Protein AF-D2KKB4-F1 (afdb_monomer_lite)

Secondary structure (DSSP, 8-state):
-GGGGGG-GGGSSTTT-HHHH-----S--TTPEEEETTEEEEGGGPPSS-TT-HHHH--SS--HHHHHH-HHHHHHHHHHHHHHHHHHHHHHS--HHHHHHHHHTTS-HHHHHHHT----GGGT--SSPPPHHHHHHHHTT--

pLDDT: mean 88.1, std 10.92, range [46.0, 98.31]

Sequence (143 aa):
RVFHLFDYPPLNTGDLQLKAKIKPFIFTSNNSFLSYNDVTVKHNDVPAGDPFKASAVIKDTNPNPYIAAGVTAILNDVLGRFAVPLMNDLKTGKTDGWDLMMKYDKHSTRSYMALAYTPSDHLNLPKKPLPTDVINWLETFDK

Organism: Amanita phalloides (NCBI:txid67723)

Structure (mmCIF, N/CA/C/O backbone):
data_AF-D2KKB4-F1
#
_entry.id   AF-D2KKB4-F1
#
loop_
_atom_site.group_PDB
_atom_site.id
_atom_site.type_symbol
_atom_site.label_atom_id
_atom_site.label_alt_id
_atom_site.label_comp_id
_atom_site.label_asym_id
_atom_site.label_entity_id
_atom_site.label_seq_id
_atom_site.pdbx_PDB_ins_code
_atom_site.Cartn_x
_atom_site.Cartn_y
_atom_site.Cartn_z
_atom_site.occupancy
_atom_site.B_iso_or_equiv
_atom_site.auth_seq_id
_atom_site.auth_comp_id
_atom_site.auth_asym_id
_atom_site.auth_atom_id
_atom_site.pdbx_PDB_model_num
ATOM 1 N N . ARG A 1 1 ? 8.376 -29.034 8.568 1.00 46.00 1 ARG A N 1
ATOM 2 C CA . ARG A 1 1 ? 9.021 -27.935 7.803 1.00 46.00 1 ARG A CA 1
ATOM 3 C C . ARG A 1 1 ? 10.219 -28.525 7.060 1.00 46.00 1 ARG A C 1
ATOM 5 O O . ARG A 1 1 ? 11.008 -29.205 7.700 1.00 46.00 1 ARG A O 1
ATOM 12 N N . VAL A 1 2 ? 10.322 -28.330 5.741 1.00 59.41 2 VAL A N 1
ATOM 13 C CA . VAL A 1 2 ? 11.296 -29.012 4.848 1.00 59.41 2 VAL A CA 1
ATOM 14 C C . VAL A 1 2 ? 12.764 -28.753 5.237 1.00 59.41 2 VAL A C 1
ATOM 16 O O . VAL A 1 2 ? 13.640 -29.534 4.903 1.00 59.41 2 VAL A O 1
ATOM 19 N N . PHE A 1 3 ? 13.044 -27.715 6.025 1.00 60.41 3 PHE A N 1
ATOM 20 C CA . PHE A 1 3 ? 14.402 -27.316 6.419 1.00 60.41 3 PHE A CA 1
ATOM 21 C C . PHE A 1 3 ? 15.168 -28.384 7.218 1.00 60.41 3 PHE A C 1
ATOM 23 O O . PHE A 1 3 ? 16.386 -28.441 7.131 1.00 60.41 3 PHE A O 1
ATOM 30 N N . 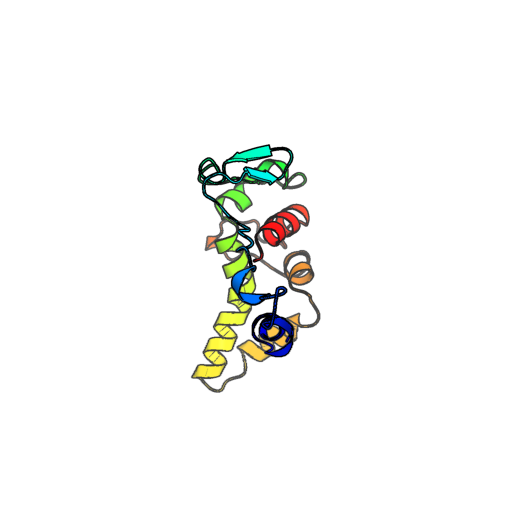HIS A 1 4 ? 14.477 -29.262 7.954 1.00 73.81 4 HIS A N 1
ATOM 31 C CA . HIS A 1 4 ? 15.136 -30.336 8.711 1.00 73.81 4 HIS A CA 1
ATOM 32 C C . HIS A 1 4 ? 15.549 -31.531 7.845 1.00 73.81 4 HIS A C 1
ATOM 34 O O . HIS A 1 4 ? 16.273 -32.401 8.322 1.00 73.81 4 HIS A O 1
ATOM 40 N N . LEU A 1 5 ? 15.115 -31.594 6.579 1.00 81.56 5 LEU A N 1
ATOM 41 C CA . LEU A 1 5 ? 15.494 -32.684 5.675 1.00 81.56 5 LEU A CA 1
ATOM 42 C C . LEU A 1 5 ? 17.011 -32.705 5.442 1.00 81.56 5 LEU A C 1
ATOM 44 O O . LEU A 1 5 ? 17.609 -33.767 5.319 1.00 81.56 5 LEU A O 1
ATOM 48 N N . PHE A 1 6 ? 17.631 -31.524 5.448 1.00 84.06 6 PHE A N 1
ATOM 49 C CA . PHE A 1 6 ? 19.074 -31.345 5.323 1.00 84.06 6 PHE A CA 1
ATOM 50 C C . PHE A 1 6 ? 19.852 -31.967 6.482 1.00 84.06 6 PHE A C 1
ATOM 52 O O . PHE A 1 6 ? 20.964 -32.441 6.280 1.00 84.06 6 PHE A O 1
ATOM 59 N N . ASP A 1 7 ? 19.257 -32.017 7.671 1.00 87.94 7 ASP A N 1
ATOM 60 C CA . ASP A 1 7 ? 19.859 -32.601 8.870 1.00 87.94 7 ASP A CA 1
ATOM 61 C C . ASP A 1 7 ? 19.425 -34.054 9.108 1.00 87.94 7 ASP A C 1
ATOM 63 O O . ASP A 1 7 ? 19.892 -34.693 10.050 1.00 87.94 7 ASP A O 1
ATOM 67 N N . TYR A 1 8 ? 18.532 -34.602 8.277 1.00 89.25 8 TYR A N 1
ATOM 68 C CA . TYR A 1 8 ? 17.965 -35.925 8.510 1.00 89.25 8 TYR A CA 1
ATOM 69 C C . TYR A 1 8 ? 19.054 -37.010 8.388 1.00 89.25 8 TYR A C 1
ATOM 71 O O . TYR A 1 8 ? 19.694 -37.098 7.333 1.00 89.25 8 TYR A O 1
ATOM 79 N N . PRO A 1 9 ? 19.296 -37.841 9.425 1.00 91.62 9 PRO A N 1
ATOM 80 C CA . PRO A 1 9 ? 20.461 -38.728 9.452 1.00 91.62 9 PRO A CA 1
ATOM 81 C C . PRO A 1 9 ? 20.570 -39.686 8.254 1.00 91.62 9 PRO A C 1
ATOM 83 O O . PRO A 1 9 ? 21.657 -39.766 7.686 1.00 91.62 9 PRO A O 1
ATOM 86 N N . PRO A 1 10 ? 19.486 -40.335 7.778 1.00 91.31 10 PRO A N 1
ATOM 87 C CA . PRO A 1 10 ? 19.555 -41.221 6.609 1.00 91.31 10 PRO A CA 1
ATOM 88 C C . PRO A 1 10 ? 19.982 -40.540 5.302 1.00 91.31 10 PRO A C 1
ATOM 90 O O . PRO A 1 10 ? 20.463 -41.206 4.391 1.00 91.31 10 PRO A O 1
ATOM 93 N N . LEU A 1 11 ? 19.822 -39.218 5.191 1.00 88.62 11 LEU A N 1
ATOM 94 C CA . LEU A 1 11 ? 20.266 -38.441 4.026 1.00 88.62 11 LEU A CA 1
ATOM 95 C C . LEU A 1 11 ? 21.709 -37.931 4.176 1.00 88.62 11 LEU A C 1
ATOM 97 O O . LEU A 1 11 ? 22.260 -37.327 3.258 1.00 88.62 11 LEU A O 1
ATOM 101 N N . ASN A 1 12 ? 22.341 -38.189 5.320 1.00 91.06 12 ASN A N 1
ATOM 102 C CA . ASN A 1 12 ? 23.689 -37.742 5.659 1.00 91.06 12 ASN A CA 1
ATOM 103 C C . ASN A 1 12 ? 24.670 -38.904 5.877 1.00 91.06 12 ASN A C 1
ATOM 105 O O . ASN A 1 12 ? 25.722 -38.728 6.485 1.00 91.06 12 ASN A O 1
ATOM 109 N N . THR A 1 13 ? 24.344 -40.084 5.351 1.00 89.69 13 THR A N 1
ATOM 110 C CA . THR A 1 13 ? 25.181 -41.290 5.395 1.00 89.69 13 THR A CA 1
ATOM 111 C C . THR A 1 13 ? 25.688 -41.691 4.009 1.00 89.69 13 THR A C 1
ATOM 113 O O . THR A 1 13 ? 25.040 -41.418 2.997 1.00 89.69 13 THR A O 1
ATOM 116 N N . GLY A 1 14 ? 26.836 -42.376 3.965 1.00 88.62 14 GLY A N 1
ATOM 117 C CA . GLY A 1 14 ? 27.448 -42.867 2.725 1.00 88.62 14 GLY A CA 1
ATOM 118 C C . GLY A 1 14 ? 27.854 -41.739 1.777 1.00 88.62 14 GLY A C 1
ATOM 119 O O . GLY A 1 14 ? 28.223 -40.656 2.224 1.00 88.62 14 GLY A O 1
ATOM 120 N N . ASP A 1 15 ? 27.749 -41.988 0.472 1.00 86.88 15 ASP A N 1
ATOM 121 C CA . ASP A 1 15 ? 28.113 -41.015 -0.562 1.00 86.88 15 ASP A CA 1
ATOM 122 C C . ASP A 1 15 ? 27.127 -39.853 -0.684 1.00 86.88 15 ASP A C 1
ATOM 124 O O . ASP A 1 15 ? 27.472 -38.843 -1.294 1.00 86.88 15 ASP A O 1
ATOM 128 N N . LEU A 1 16 ? 25.905 -39.951 -0.143 1.00 88.62 16 LEU A N 1
ATOM 129 C CA . LEU A 1 16 ? 24.899 -38.900 -0.316 1.00 88.62 16 LEU A CA 1
ATOM 130 C C . LEU A 1 16 ? 25.338 -37.602 0.379 1.00 88.62 16 LEU A C 1
ATOM 132 O O . LEU A 1 16 ? 25.398 -36.563 -0.276 1.00 88.62 16 LEU A O 1
ATOM 136 N N . GLN A 1 17 ? 25.681 -37.693 1.673 1.00 88.94 17 GLN A N 1
ATOM 137 C CA . GLN A 1 17 ? 26.139 -36.597 2.547 1.00 88.94 17 GLN A CA 1
ATOM 138 C C . GLN A 1 17 ? 25.449 -35.255 2.267 1.00 88.94 17 GLN A C 1
ATOM 140 O O . GLN A 1 17 ? 26.118 -34.243 2.039 1.00 88.94 17 GLN A O 1
ATOM 145 N N . LEU A 1 18 ? 24.110 -35.251 2.241 1.00 87.62 18 LEU A N 1
ATOM 146 C CA . LEU A 1 18 ? 23.316 -34.134 1.732 1.00 87.62 18 LEU A CA 1
ATOM 147 C C . LEU A 1 18 ? 23.771 -32.797 2.319 1.00 87.62 18 LEU A C 1
ATOM 149 O O . LEU A 1 18 ? 24.091 -31.894 1.554 1.00 87.62 18 LEU A O 1
ATOM 153 N N . LYS A 1 19 ? 23.891 -32.706 3.649 1.00 87.56 19 LYS A N 1
ATOM 154 C CA . LYS A 1 19 ? 24.312 -31.503 4.379 1.00 87.56 19 LYS A CA 1
ATOM 155 C C . LYS A 1 19 ? 25.665 -30.970 3.925 1.00 87.56 19 LYS A C 1
ATOM 157 O O . LYS A 1 19 ? 25.797 -29.770 3.711 1.00 87.56 19 LYS A O 1
ATOM 162 N N . ALA A 1 20 ? 26.652 -31.847 3.751 1.00 86.88 20 ALA A N 1
ATOM 163 C CA . ALA A 1 20 ? 27.992 -31.459 3.314 1.00 86.88 20 ALA A CA 1
ATOM 164 C C . ALA A 1 20 ? 28.016 -30.985 1.851 1.00 86.88 20 ALA A C 1
ATOM 166 O O . ALA A 1 20 ? 28.915 -30.248 1.451 1.00 86.88 20 ALA A O 1
ATOM 167 N N . LYS A 1 21 ? 27.023 -31.391 1.051 1.00 86.94 21 LYS A N 1
ATOM 168 C CA . LYS A 1 21 ? 26.890 -31.018 -0.362 1.00 86.94 21 LYS A CA 1
ATOM 169 C C . LYS A 1 21 ? 25.963 -29.830 -0.606 1.00 86.94 21 LYS A C 1
ATOM 171 O O . LYS A 1 21 ? 25.854 -29.392 -1.753 1.00 86.94 21 LYS A O 1
ATOM 176 N N . ILE A 1 22 ? 25.308 -29.293 0.426 1.00 84.06 22 ILE A N 1
ATOM 177 C CA . ILE A 1 22 ? 24.469 -28.102 0.277 1.00 84.06 22 ILE A CA 1
ATOM 178 C C . ILE A 1 22 ? 25.355 -26.944 -0.158 1.00 84.06 22 ILE A C 1
ATOM 180 O O . ILE A 1 22 ? 26.227 -26.486 0.579 1.00 84.06 22 ILE A O 1
ATOM 184 N N . LYS A 1 23 ? 25.099 -26.443 -1.364 1.00 77.25 23 LYS A N 1
ATOM 185 C CA . LYS A 1 23 ? 25.647 -25.165 -1.799 1.00 77.25 23 LYS A CA 1
ATOM 186 C C . LYS A 1 23 ? 24.699 -24.053 -1.359 1.00 77.25 23 LYS A C 1
ATOM 188 O O . LYS A 1 23 ? 23.497 -24.179 -1.602 1.00 77.25 23 LYS A O 1
ATOM 193 N N . PRO A 1 24 ? 25.206 -22.975 -0.735 1.00 70.56 24 PRO A N 1
ATOM 194 C CA . PRO A 1 24 ? 24.389 -21.810 -0.437 1.00 70.56 24 PRO A CA 1
ATOM 195 C C . PRO A 1 24 ? 23.738 -21.310 -1.726 1.00 70.56 24 PRO A C 1
ATOM 197 O O . PRO A 1 24 ? 24.433 -21.003 -2.696 1.00 70.56 24 PRO A O 1
ATOM 200 N N . PHE A 1 25 ? 22.410 -21.237 -1.745 1.00 66.44 25 PHE A N 1
ATOM 201 C CA . PHE A 1 25 ? 21.705 -20.546 -2.812 1.00 66.44 25 PHE A CA 1
ATOM 202 C C . PHE A 1 25 ? 21.706 -19.053 -2.476 1.00 66.44 25 PHE A C 1
ATOM 204 O O . PHE A 1 25 ? 21.006 -18.607 -1.567 1.00 66.44 25 PHE A O 1
ATOM 211 N N . ILE A 1 26 ? 22.560 -18.294 -3.158 1.00 62.91 26 ILE A N 1
ATOM 212 C CA . ILE A 1 26 ? 22.739 -16.862 -2.922 1.00 62.91 26 ILE A CA 1
ATOM 213 C C . ILE A 1 26 ? 21.784 -16.104 -3.850 1.00 62.91 26 ILE A C 1
ATOM 215 O O . ILE A 1 26 ? 22.056 -15.974 -5.040 1.00 62.91 26 ILE A O 1
ATOM 219 N N . PHE A 1 27 ? 20.671 -15.600 -3.310 1.00 65.44 27 PHE A N 1
ATOM 220 C CA . PHE A 1 27 ? 19.717 -14.774 -4.070 1.00 65.44 27 PHE A CA 1
ATOM 221 C C . PHE A 1 27 ? 20.274 -13.392 -4.437 1.00 65.44 27 PHE A C 1
ATOM 223 O O . PHE A 1 27 ? 19.837 -12.794 -5.414 1.00 65.44 27 PHE A O 1
ATOM 230 N N . THR A 1 28 ? 21.234 -12.881 -3.666 1.00 68.12 28 THR A N 1
ATOM 231 C CA . THR A 1 28 ? 21.766 -11.522 -3.815 1.00 68.12 28 THR A CA 1
ATOM 232 C C . THR A 1 28 ? 23.285 -11.538 -3.730 1.00 68.12 28 THR A C 1
ATOM 234 O O . THR A 1 28 ? 23.843 -12.018 -2.743 1.00 68.12 28 THR A O 1
ATOM 237 N N . SER A 1 29 ? 23.972 -10.978 -4.722 1.00 72.81 29 SER A N 1
ATOM 238 C CA . SER A 1 29 ? 25.411 -10.713 -4.628 1.00 72.81 29 SER A CA 1
ATOM 239 C C . SER A 1 29 ? 25.716 -9.301 -5.118 1.00 72.81 29 SER A C 1
ATOM 241 O O . SER A 1 29 ? 24.983 -8.746 -5.929 1.00 72.81 29 SER A O 1
ATOM 243 N N . ASN A 1 30 ? 26.839 -8.719 -4.706 1.00 72.81 30 ASN A N 1
ATOM 244 C CA . ASN A 1 30 ? 27.246 -7.397 -5.205 1.00 72.81 30 ASN A CA 1
ATOM 245 C C . ASN A 1 30 ? 27.448 -7.367 -6.738 1.00 72.81 30 ASN A C 1
ATOM 247 O O . ASN A 1 30 ? 27.435 -6.298 -7.340 1.00 72.81 30 ASN A O 1
ATOM 251 N N . ASN A 1 31 ? 27.603 -8.540 -7.365 1.00 76.38 31 ASN A N 1
ATOM 252 C CA . ASN A 1 31 ? 27.715 -8.723 -8.812 1.00 76.38 31 ASN A CA 1
ATOM 253 C C . ASN A 1 31 ? 26.429 -9.252 -9.471 1.00 76.38 31 ASN A C 1
ATOM 255 O O . ASN A 1 31 ? 26.453 -9.570 -10.659 1.00 76.38 31 ASN A O 1
ATOM 259 N N . SER A 1 32 ? 25.314 -9.380 -8.742 1.00 81.00 32 SER A N 1
ATOM 260 C CA . SER A 1 32 ? 24.039 -9.717 -9.378 1.00 81.00 32 SER A CA 1
ATOM 261 C C . SER A 1 32 ? 23.472 -8.509 -10.115 1.00 81.00 32 SER A C 1
ATOM 263 O O . SER A 1 32 ? 23.682 -7.361 -9.720 1.00 81.00 32 SER A O 1
ATOM 265 N N . PHE A 1 33 ? 22.735 -8.785 -11.183 1.00 82.62 33 PHE A N 1
ATOM 266 C CA . PHE A 1 33 ? 21.959 -7.784 -11.895 1.00 82.62 33 PHE A CA 1
ATOM 267 C C . PHE A 1 33 ? 20.537 -7.744 -11.340 1.00 82.62 33 PHE A C 1
ATOM 269 O O . PHE A 1 33 ? 19.968 -8.779 -10.998 1.00 82.62 33 PHE A O 1
ATOM 276 N N . LEU A 1 34 ? 19.980 -6.543 -11.260 1.00 78.75 34 LEU A N 1
ATOM 277 C CA . LEU A 1 34 ? 18.563 -6.313 -11.043 1.00 78.75 34 LEU A CA 1
ATOM 278 C C . LEU A 1 34 ? 17.952 -5.934 -12.384 1.00 78.75 34 LEU A C 1
ATOM 280 O O . LEU A 1 34 ? 18.474 -5.055 -13.072 1.00 78.75 34 LEU A O 1
ATOM 284 N N . SER A 1 35 ? 16.855 -6.597 -12.732 1.00 79.94 35 SER A N 1
ATOM 285 C CA . SER A 1 35 ? 16.121 -6.343 -13.967 1.00 79.94 35 SER A CA 1
ATOM 286 C C . SER A 1 35 ? 14.683 -5.977 -13.624 1.00 79.94 35 SER A C 1
ATOM 288 O O . SER A 1 35 ? 13.954 -6.784 -13.051 1.00 79.94 35 SER A O 1
ATOM 290 N N . TYR A 1 36 ? 14.292 -4.747 -13.944 1.00 75.12 36 TYR A N 1
ATOM 291 C CA . TYR A 1 36 ? 12.958 -4.197 -13.708 1.00 75.12 36 TYR A CA 1
ATOM 292 C C . TYR A 1 36 ? 12.667 -3.110 -14.750 1.00 75.12 36 TYR A C 1
ATOM 294 O O . TYR A 1 36 ? 13.574 -2.389 -15.152 1.00 75.12 36 TYR A O 1
ATOM 302 N N . ASN A 1 37 ? 11.414 -2.976 -15.196 1.00 67.25 37 ASN A N 1
ATOM 303 C CA . ASN A 1 37 ? 10.981 -1.949 -16.162 1.00 67.25 37 ASN A CA 1
ATOM 304 C C . ASN A 1 37 ? 11.904 -1.824 -17.398 1.00 67.25 37 ASN A C 1
ATOM 306 O O . ASN A 1 37 ? 12.307 -0.718 -17.757 1.00 67.25 37 ASN A O 1
ATOM 310 N N . ASP A 1 38 ? 12.291 -2.960 -17.993 1.00 71.56 38 ASP A N 1
ATOM 311 C CA . ASP A 1 38 ? 13.233 -3.066 -19.127 1.00 71.56 38 ASP A CA 1
ATOM 312 C C . ASP A 1 38 ? 14.631 -2.465 -18.885 1.00 71.56 38 ASP A C 1
ATOM 314 O O . ASP A 1 38 ? 15.428 -2.278 -19.805 1.00 71.56 38 ASP A O 1
ATOM 318 N N . VAL A 1 39 ? 14.968 -2.195 -17.626 1.00 72.50 39 VAL A N 1
ATOM 319 C CA . VAL A 1 39 ? 16.279 -1.730 -17.186 1.00 72.50 39 VAL A CA 1
ATOM 320 C C . VAL A 1 39 ? 16.988 -2.882 -16.493 1.00 72.50 39 VAL A C 1
ATOM 322 O O . VAL A 1 39 ? 16.440 -3.508 -15.591 1.00 72.50 39 VAL A O 1
ATOM 325 N N . THR A 1 40 ? 18.225 -3.152 -16.907 1.00 82.69 40 THR A N 1
ATOM 326 C CA . THR A 1 40 ? 19.129 -4.063 -16.201 1.00 82.69 40 THR A CA 1
ATOM 327 C C . THR A 1 40 ? 20.297 -3.259 -15.653 1.00 82.69 40 THR A C 1
ATOM 329 O O . THR A 1 40 ? 21.058 -2.666 -16.415 1.00 82.69 40 THR A O 1
ATOM 332 N N . VAL A 1 41 ? 20.436 -3.236 -14.331 1.00 83.25 41 VAL A N 1
ATOM 333 C CA . VAL A 1 41 ? 21.523 -2.553 -13.615 1.00 83.25 41 VAL A CA 1
ATOM 334 C C . VAL A 1 41 ? 22.240 -3.541 -12.715 1.00 83.25 41 VAL A C 1
ATOM 336 O O . VAL A 1 41 ? 21.651 -4.522 -12.262 1.00 83.25 41 VAL A O 1
ATOM 339 N N . LYS A 1 42 ? 23.521 -3.305 -12.429 1.00 84.25 42 LYS A N 1
ATOM 340 C CA . LYS A 1 42 ? 24.166 -4.038 -11.336 1.00 84.25 42 LYS A CA 1
ATOM 341 C C . LYS A 1 42 ? 23.511 -3.631 -10.026 1.00 84.25 42 LYS A C 1
ATOM 343 O O . LYS A 1 42 ? 23.119 -2.481 -9.856 1.00 84.25 42 LYS A O 1
ATOM 348 N N . HIS A 1 43 ? 23.453 -4.561 -9.083 1.00 78.62 43 HIS A N 1
ATOM 349 C CA . HIS A 1 43 ? 22.862 -4.325 -7.770 1.00 78.62 43 HIS A CA 1
ATOM 350 C C . HIS A 1 43 ? 23.451 -3.086 -7.061 1.00 78.62 43 HIS A C 1
ATOM 352 O O . HIS A 1 43 ? 22.728 -2.365 -6.381 1.00 78.62 43 HIS A O 1
ATOM 358 N N . ASN A 1 44 ? 24.742 -2.803 -7.257 1.00 81.25 44 ASN A N 1
ATOM 359 C CA . ASN A 1 44 ? 25.419 -1.641 -6.668 1.00 81.25 44 ASN A CA 1
ATOM 360 C C . ASN A 1 44 ? 25.281 -0.340 -7.480 1.00 81.25 44 ASN A C 1
ATOM 362 O O . ASN A 1 44 ? 25.654 0.715 -6.979 1.00 81.25 44 ASN A O 1
ATOM 366 N N . ASP A 1 45 ? 24.738 -0.412 -8.697 1.00 82.56 45 ASP A N 1
ATOM 367 C CA . ASP A 1 45 ? 24.588 0.724 -9.618 1.00 82.56 45 ASP A CA 1
ATOM 368 C C . ASP A 1 45 ? 23.130 1.219 -9.688 1.00 82.56 45 ASP A C 1
ATOM 370 O O . ASP A 1 45 ? 22.776 2.024 -10.551 1.00 82.56 45 ASP A O 1
ATOM 374 N N . VAL A 1 46 ? 22.255 0.724 -8.804 1.00 76.38 46 VAL A N 1
ATOM 375 C CA . VAL A 1 46 ? 20.865 1.183 -8.713 1.00 76.38 46 VAL A CA 1
ATOM 376 C C . VAL A 1 46 ? 20.860 2.683 -8.393 1.00 76.38 46 VAL A C 1
ATOM 378 O O . VAL A 1 46 ? 21.441 3.081 -7.379 1.00 76.38 46 VAL A O 1
ATOM 381 N N . PRO A 1 47 ? 20.212 3.530 -9.217 1.00 71.69 47 PRO A N 1
ATOM 382 C CA . PRO A 1 47 ? 20.191 4.967 -8.988 1.00 71.69 47 PRO A CA 1
ATOM 383 C C . PRO A 1 47 ? 19.633 5.307 -7.606 1.00 71.69 47 PRO A C 1
ATOM 385 O O . PRO A 1 47 ? 18.562 4.834 -7.220 1.00 71.69 47 PRO A O 1
ATOM 388 N N . ALA A 1 48 ? 20.341 6.172 -6.879 1.00 69.44 48 ALA A N 1
ATOM 389 C CA . ALA A 1 48 ? 19.810 6.762 -5.660 1.00 69.44 48 ALA A CA 1
ATOM 390 C C . ALA A 1 48 ? 18.587 7.633 -6.006 1.00 69.44 48 ALA A C 1
ATOM 392 O O . ALA A 1 48 ? 18.664 8.492 -6.885 1.00 69.44 48 ALA A O 1
ATOM 393 N N . GLY A 1 49 ? 17.464 7.413 -5.318 1.00 74.75 49 GLY A N 1
ATOM 394 C CA . GLY A 1 49 ? 16.223 8.168 -5.508 1.00 74.75 49 GLY A CA 1
ATOM 395 C C . GLY A 1 49 ? 15.094 7.313 -6.075 1.00 74.75 49 GLY A C 1
ATOM 396 O O . GLY A 1 49 ? 14.404 6.636 -5.317 1.00 74.75 49 GLY A O 1
ATOM 397 N N . ASP A 1 50 ? 14.900 7.362 -7.393 1.00 76.19 50 ASP A N 1
ATOM 398 C CA . ASP A 1 50 ? 13.772 6.731 -8.089 1.00 76.19 50 ASP A CA 1
ATOM 399 C C . ASP A 1 50 ? 14.248 5.641 -9.066 1.00 76.19 50 ASP A C 1
ATOM 401 O O . ASP A 1 50 ? 14.300 5.855 -10.283 1.00 76.19 50 ASP A O 1
ATOM 405 N N . PRO A 1 51 ? 14.632 4.458 -8.554 1.00 71.38 51 PRO A N 1
ATOM 406 C CA . PRO A 1 51 ? 15.156 3.399 -9.399 1.00 71.38 51 PRO A CA 1
ATOM 407 C C . PRO A 1 51 ? 14.112 2.881 -10.388 1.00 71.38 51 PRO A C 1
ATOM 409 O O . PRO A 1 51 ? 14.486 2.491 -11.487 1.00 71.38 51 PRO A O 1
ATOM 412 N N . PHE A 1 52 ? 12.820 2.934 -10.052 1.00 75.50 52 PHE A N 1
ATOM 413 C CA . PHE A 1 52 ? 11.740 2.401 -10.886 1.00 75.50 52 PHE A CA 1
ATOM 414 C C . PHE A 1 52 ? 11.165 3.407 -11.888 1.00 75.50 52 PHE A C 1
ATOM 416 O O . PHE A 1 52 ? 10.287 3.023 -12.661 1.00 75.50 52 PHE A O 1
ATOM 423 N N . LYS A 1 53 ? 11.666 4.651 -11.919 1.00 79.81 53 LYS A N 1
ATOM 424 C CA . LYS A 1 53 ? 11.127 5.742 -12.743 1.00 79.81 53 LYS A CA 1
ATOM 425 C C . LYS A 1 53 ? 9.625 5.910 -12.495 1.00 79.81 53 LYS A C 1
ATOM 427 O O . LYS A 1 53 ? 8.813 5.687 -13.388 1.00 79.81 53 LYS A O 1
ATOM 432 N N . ALA A 1 54 ? 9.250 6.301 -11.283 1.00 82.50 54 ALA A N 1
ATOM 433 C CA . ALA A 1 54 ? 7.888 6.582 -10.842 1.00 82.50 54 ALA A CA 1
ATOM 434 C C . ALA A 1 54 ? 7.079 7.407 -11.864 1.00 82.50 54 ALA A C 1
ATOM 436 O O . ALA A 1 54 ? 5.917 7.103 -12.131 1.00 82.50 54 ALA A O 1
ATOM 437 N N . SER A 1 55 ? 7.704 8.396 -12.513 1.00 83.31 55 SER A N 1
ATOM 438 C CA . SER A 1 55 ? 7.060 9.218 -13.553 1.00 83.31 55 SER A CA 1
ATOM 439 C C . SER A 1 55 ? 6.709 8.458 -14.839 1.00 83.31 55 SER A C 1
ATOM 441 O O . SER A 1 55 ? 5.878 8.922 -15.610 1.00 83.31 55 SER A O 1
ATOM 443 N N . ALA A 1 56 ? 7.318 7.296 -15.083 1.00 82.56 56 ALA A N 1
ATOM 444 C CA . ALA A 1 56 ? 7.000 6.420 -16.207 1.00 82.56 56 ALA A CA 1
ATOM 445 C C . ALA A 1 56 ? 5.853 5.437 -15.903 1.00 82.56 56 ALA A C 1
ATOM 447 O O . ALA A 1 56 ? 5.278 4.870 -16.838 1.00 82.56 56 ALA A O 1
ATOM 448 N N . VAL A 1 57 ? 5.515 5.224 -14.624 1.00 83.75 57 VAL A N 1
ATOM 449 C CA . VAL A 1 57 ? 4.446 4.300 -14.196 1.00 83.75 57 VAL A CA 1
ATOM 450 C C . VAL A 1 57 ? 3.172 5.016 -13.744 1.00 83.75 57 VAL A C 1
ATOM 452 O O . VAL A 1 57 ? 2.087 4.474 -13.936 1.00 83.75 57 VAL A O 1
ATOM 455 N N . ILE A 1 58 ? 3.275 6.245 -13.233 1.00 89.88 58 ILE A N 1
ATOM 456 C CA . ILE A 1 58 ? 2.128 7.127 -12.979 1.00 89.88 58 ILE A CA 1
ATOM 457 C C . ILE A 1 58 ? 1.846 7.909 -14.272 1.00 89.88 58 ILE A C 1
ATOM 459 O O . ILE A 1 58 ? 2.543 8.877 -14.575 1.00 89.88 58 ILE A O 1
ATOM 463 N N . LYS A 1 59 ? 0.876 7.446 -15.069 1.00 85.25 59 LYS A N 1
ATOM 464 C CA . LYS A 1 59 ? 0.637 7.926 -16.445 1.00 85.25 59 LYS A CA 1
ATOM 465 C C . LYS A 1 59 ? -0.595 8.812 -16.594 1.00 85.25 59 LYS A C 1
ATOM 467 O O . LYS A 1 59 ? -0.581 9.730 -17.409 1.00 85.25 59 LYS A O 1
ATOM 472 N N . ASP A 1 60 ? -1.642 8.535 -15.826 1.00 83.81 60 ASP A N 1
ATOM 473 C CA . ASP A 1 60 ? -2.961 9.160 -15.981 1.00 83.81 60 ASP A CA 1
ATOM 474 C C . ASP A 1 60 ? -3.133 10.367 -15.049 1.00 83.81 60 ASP A C 1
ATOM 476 O O . ASP A 1 60 ? -4.080 11.150 -15.164 1.00 83.81 60 ASP A O 1
ATOM 480 N N . THR A 1 61 ? -2.186 10.540 -14.131 1.00 88.00 61 THR A N 1
ATOM 481 C CA . THR A 1 61 ? -2.166 11.607 -13.141 1.00 88.00 61 THR A CA 1
ATOM 482 C C . THR A 1 61 ? -0.865 12.398 -13.236 1.00 88.00 61 THR A C 1
ATOM 484 O O . THR A 1 61 ? 0.190 11.829 -13.484 1.00 88.00 61 THR A O 1
ATOM 487 N N . ASN A 1 62 ? -0.904 13.710 -12.960 1.00 92.31 62 ASN A N 1
ATOM 488 C CA . ASN A 1 62 ? 0.318 14.480 -12.708 1.00 92.31 62 ASN A CA 1
ATOM 489 C C . ASN A 1 62 ? 1.138 13.805 -11.583 1.00 92.31 62 ASN A C 1
ATOM 491 O O . ASN A 1 62 ? 0.680 13.809 -10.434 1.00 92.31 62 ASN A O 1
ATOM 495 N N . PRO A 1 63 ? 2.327 13.251 -11.880 1.00 91.81 63 PRO A N 1
ATOM 496 C CA . PRO A 1 63 ? 3.046 12.397 -10.941 1.00 91.81 63 PRO A CA 1
ATOM 497 C C . PRO A 1 63 ? 3.802 13.195 -9.875 1.00 91.81 63 PRO A C 1
ATOM 499 O O . PRO A 1 63 ? 4.008 12.708 -8.765 1.00 91.81 63 PRO A O 1
ATOM 502 N N . ASN A 1 64 ? 4.178 14.439 -10.185 1.00 93.19 64 ASN A N 1
ATOM 503 C CA . ASN A 1 64 ? 5.060 15.268 -9.366 1.00 93.19 64 ASN A CA 1
ATOM 504 C C . ASN A 1 64 ? 4.653 15.377 -7.886 1.00 93.19 64 ASN A C 1
ATOM 506 O O . ASN A 1 64 ? 5.523 15.153 -7.047 1.00 93.19 64 ASN A O 1
ATOM 510 N N . PRO A 1 65 ? 3.388 15.677 -7.516 1.00 94.94 65 PRO A N 1
ATOM 511 C CA . PRO A 1 65 ? 3.016 15.766 -6.102 1.00 94.94 65 PRO A CA 1
ATOM 512 C C . PRO A 1 65 ? 3.191 14.436 -5.355 1.00 94.94 65 PRO A C 1
ATOM 514 O O . PRO A 1 65 ? 3.653 14.432 -4.217 1.00 94.94 65 PRO A O 1
ATOM 517 N N . TYR A 1 66 ? 2.889 13.302 -5.992 1.00 94.88 66 TYR A N 1
ATOM 518 C CA . TYR A 1 66 ? 2.992 11.980 -5.364 1.00 94.88 66 TYR A CA 1
ATOM 519 C C . TYR A 1 66 ? 4.443 11.518 -5.234 1.00 94.88 66 TYR A C 1
ATOM 521 O O . TYR A 1 66 ? 4.828 10.993 -4.192 1.00 94.88 66 TYR A O 1
ATOM 529 N N . ILE A 1 67 ? 5.264 11.773 -6.257 1.00 91.81 67 ILE A N 1
ATOM 530 C CA . ILE A 1 67 ? 6.707 11.502 -6.211 1.00 91.81 67 ILE A CA 1
ATOM 531 C C . ILE A 1 67 ? 7.374 12.363 -5.135 1.00 91.81 67 ILE A C 1
ATOM 533 O O . ILE A 1 67 ? 8.183 11.852 -4.366 1.00 91.81 67 ILE A O 1
ATOM 537 N N . ALA A 1 68 ? 7.014 13.648 -5.051 1.00 93.06 68 ALA A N 1
ATOM 538 C CA . ALA A 1 68 ? 7.563 14.566 -4.058 1.00 93.06 68 ALA A CA 1
ATOM 539 C C . ALA A 1 68 ? 7.186 14.175 -2.621 1.00 93.06 68 ALA A C 1
ATOM 541 O O . ALA A 1 68 ? 8.027 14.272 -1.731 1.00 93.06 68 ALA A O 1
ATOM 542 N N . ALA A 1 69 ? 5.950 13.716 -2.394 1.00 94.31 69 ALA A N 1
ATOM 543 C CA . ALA A 1 69 ? 5.539 13.179 -1.097 1.00 94.31 69 ALA A CA 1
ATOM 544 C C . ALA A 1 69 ? 6.280 11.870 -0.767 1.00 94.31 69 ALA A C 1
ATOM 546 O O . ALA A 1 69 ? 6.722 11.666 0.362 1.00 94.31 69 ALA A O 1
ATOM 547 N N . GLY A 1 70 ? 6.456 11.005 -1.766 1.00 91.69 70 GLY A N 1
ATOM 548 C CA . GLY A 1 70 ? 7.162 9.739 -1.639 1.00 91.69 70 GLY A CA 1
ATOM 549 C C . GLY A 1 70 ? 6.307 8.625 -1.031 1.00 91.69 70 GLY A C 1
ATOM 550 O O . GLY A 1 70 ? 5.419 8.849 -0.206 1.00 91.69 70 GLY A O 1
ATOM 551 N N . VAL A 1 71 ? 6.612 7.387 -1.429 1.00 91.88 71 VAL A N 1
ATOM 552 C CA . VAL A 1 71 ? 5.855 6.177 -1.060 1.00 91.88 71 VAL A CA 1
ATOM 553 C C . VAL A 1 71 ? 5.673 6.053 0.452 1.00 91.88 71 VAL A C 1
ATOM 555 O O . VAL A 1 71 ? 4.551 5.910 0.932 1.00 91.88 71 VAL A O 1
ATOM 558 N N . THR A 1 72 ? 6.768 6.141 1.213 1.00 92.31 72 THR A N 1
ATOM 559 C CA . THR A 1 72 ? 6.755 5.937 2.667 1.00 92.31 72 THR A CA 1
ATOM 560 C C . THR A 1 72 ? 5.843 6.928 3.379 1.00 92.31 72 THR A C 1
ATOM 562 O O . THR A 1 72 ? 5.105 6.535 4.278 1.00 92.31 72 THR A O 1
ATOM 565 N N . ALA A 1 73 ? 5.869 8.205 2.990 1.00 95.62 73 ALA A N 1
ATOM 566 C CA . ALA A 1 73 ? 5.041 9.220 3.632 1.00 95.62 73 ALA A CA 1
ATOM 567 C C . ALA A 1 73 ? 3.554 8.984 3.337 1.00 95.62 73 ALA A C 1
ATOM 569 O O . ALA A 1 73 ? 2.734 9.045 4.250 1.00 95.62 73 ALA A O 1
ATOM 570 N N . ILE A 1 74 ? 3.220 8.638 2.089 1.00 96.62 74 ILE A N 1
ATOM 571 C CA . ILE A 1 74 ? 1.841 8.343 1.688 1.00 96.62 74 ILE A CA 1
ATOM 572 C C . ILE A 1 74 ? 1.316 7.103 2.419 1.00 96.62 74 ILE A C 1
ATOM 574 O O . ILE A 1 74 ? 0.245 7.157 3.021 1.00 96.62 74 I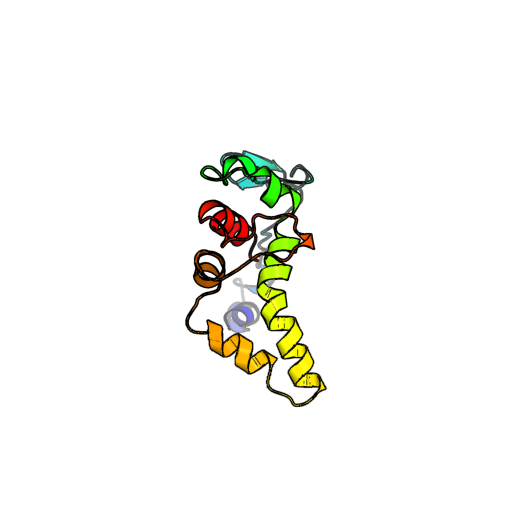LE A O 1
ATOM 578 N N . LEU A 1 75 ? 2.067 5.996 2.425 1.00 95.38 75 LEU A N 1
ATOM 579 C CA . LEU A 1 75 ? 1.639 4.766 3.099 1.00 95.38 75 LEU A CA 1
ATOM 580 C C . LEU A 1 75 ? 1.525 4.949 4.617 1.00 95.38 75 LEU A C 1
ATOM 582 O O . LEU A 1 75 ? 0.560 4.475 5.217 1.00 95.38 75 LEU A O 1
ATOM 586 N N . ASN A 1 76 ? 2.451 5.685 5.238 1.00 96.06 76 ASN A N 1
ATOM 587 C CA . ASN A 1 76 ? 2.360 6.005 6.662 1.00 96.06 76 ASN A CA 1
ATOM 588 C C . ASN A 1 76 ? 1.143 6.874 6.986 1.00 96.06 76 ASN A C 1
ATOM 590 O O . ASN A 1 76 ? 0.544 6.686 8.038 1.00 96.06 76 ASN A O 1
ATOM 594 N N . ASP A 1 77 ? 0.748 7.795 6.108 1.00 97.50 77 ASP A N 1
ATOM 595 C CA . ASP A 1 77 ? -0.467 8.591 6.298 1.00 97.50 77 ASP A CA 1
ATOM 596 C C . ASP A 1 77 ? -1.735 7.732 6.176 1.00 97.50 77 ASP A C 1
ATOM 598 O O . ASP A 1 77 ? -2.628 7.799 7.024 1.00 97.50 77 ASP A O 1
ATOM 602 N N . VAL A 1 78 ? -1.788 6.862 5.161 1.00 96.81 78 VAL A N 1
ATOM 603 C CA . VAL A 1 78 ? -2.902 5.927 4.938 1.00 96.81 78 VAL A CA 1
ATOM 604 C C . VAL A 1 78 ? -3.081 4.990 6.135 1.00 96.81 78 VAL A C 1
ATOM 606 O O . VAL A 1 78 ? -4.182 4.894 6.682 1.00 96.81 78 VAL A O 1
ATOM 609 N N . LEU A 1 79 ? -2.012 4.303 6.548 1.00 95.38 79 LEU A N 1
ATOM 610 C CA . LEU A 1 79 ? -2.051 3.294 7.611 1.00 95.38 79 LEU A CA 1
ATOM 611 C C . LEU A 1 79 ? -2.068 3.923 9.006 1.00 95.38 79 LEU A C 1
ATOM 613 O O . LEU A 1 79 ? -2.762 3.443 9.905 1.00 95.38 79 LEU A O 1
ATOM 617 N N . GLY A 1 80 ? -1.341 5.026 9.187 1.00 96.06 80 GLY A N 1
ATOM 618 C CA . GLY A 1 80 ? -1.234 5.752 10.450 1.00 96.06 80 GLY A CA 1
ATOM 619 C C . GLY A 1 80 ? -2.582 6.249 10.955 1.00 96.06 80 GLY A C 1
ATOM 620 O O . GLY A 1 80 ? -2.807 6.267 12.166 1.00 96.06 80 GLY A O 1
ATOM 621 N N . ARG A 1 81 ? -3.521 6.541 10.044 1.00 95.88 81 ARG A N 1
ATOM 622 C CA . ARG A 1 81 ? -4.899 6.905 10.393 1.00 95.88 81 ARG A CA 1
ATOM 623 C C . ARG A 1 81 ? -5.616 5.848 11.233 1.00 95.88 81 ARG A C 1
ATOM 625 O O . ARG A 1 81 ? -6.489 6.206 12.016 1.00 95.88 81 ARG A O 1
ATOM 632 N N . PHE A 1 82 ? -5.247 4.579 11.090 1.00 96.75 82 PHE A N 1
ATOM 633 C CA . PHE A 1 82 ? -5.807 3.471 11.864 1.00 96.75 82 PHE A CA 1
ATOM 634 C C . PHE A 1 82 ? -4.861 3.034 12.981 1.00 96.75 82 PHE A C 1
ATOM 636 O O . PHE A 1 82 ? -5.281 2.873 14.125 1.00 96.75 82 PHE A O 1
ATOM 643 N N . ALA A 1 83 ? -3.568 2.903 12.674 1.00 96.94 83 ALA A N 1
ATOM 644 C CA . ALA A 1 83 ? -2.577 2.409 13.623 1.00 96.94 83 ALA A CA 1
ATOM 645 C C . ALA A 1 83 ? -2.430 3.315 14.857 1.00 96.94 83 ALA A C 1
ATOM 647 O O . ALA A 1 83 ? -2.306 2.812 15.973 1.00 96.94 83 ALA A O 1
ATOM 648 N N . VAL A 1 84 ? -2.466 4.644 14.684 1.00 97.44 84 VAL A N 1
ATOM 649 C CA . VAL A 1 84 ? -2.298 5.587 15.804 1.00 97.44 84 VAL A CA 1
ATOM 650 C C . VAL A 1 84 ? -3.488 5.534 16.772 1.00 97.44 84 VAL A C 1
ATOM 652 O O . VAL A 1 84 ? -3.247 5.351 17.968 1.00 97.44 84 VAL A O 1
ATOM 655 N N . PRO A 1 85 ? -4.755 5.624 16.322 1.00 97.62 85 PRO A N 1
ATOM 656 C CA . PRO A 1 85 ? -5.899 5.442 17.213 1.00 97.62 85 PRO A CA 1
ATOM 657 C C . PRO A 1 85 ? -5.939 4.073 17.899 1.00 97.62 85 PRO A C 1
ATOM 659 O O . PRO A 1 85 ? -6.139 4.022 19.107 1.00 97.62 85 PRO A O 1
ATOM 662 N N . LEU A 1 86 ? -5.651 2.978 17.186 1.00 97.94 86 LEU A N 1
ATOM 663 C CA . LEU A 1 86 ? -5.591 1.637 17.788 1.00 97.94 86 LEU A CA 1
ATOM 664 C C . LEU A 1 86 ? -4.510 1.536 18.876 1.00 97.94 86 LEU A C 1
ATOM 666 O O . LEU A 1 86 ? -4.710 0.916 19.918 1.00 97.94 86 LEU A O 1
ATOM 670 N N . MET A 1 87 ? -3.362 2.184 18.675 1.00 97.50 87 MET A N 1
ATOM 671 C CA . MET A 1 87 ? -2.325 2.260 19.704 1.00 97.50 87 MET A CA 1
ATOM 672 C C . MET A 1 87 ? -2.784 3.070 20.927 1.00 97.50 87 MET A C 1
ATOM 674 O O . MET A 1 87 ? -2.388 2.769 22.054 1.00 97.50 87 MET A O 1
ATOM 678 N N . ASN A 1 88 ? -3.608 4.102 20.731 1.00 97.75 88 ASN A N 1
ATOM 679 C CA . ASN A 1 88 ? -4.180 4.874 21.834 1.00 97.75 88 ASN A CA 1
ATOM 680 C C . ASN A 1 88 ? -5.239 4.077 22.603 1.00 97.75 88 ASN A C 1
ATOM 682 O O . ASN A 1 88 ? -5.280 4.168 23.832 1.00 97.75 88 ASN A O 1
ATOM 686 N N . ASP A 1 89 ? -6.035 3.259 21.918 1.00 98.31 89 ASP A N 1
ATOM 687 C CA . ASP A 1 89 ? -6.992 2.343 22.543 1.00 98.31 89 ASP A CA 1
ATOM 688 C C . ASP A 1 89 ? -6.280 1.393 23.512 1.00 98.31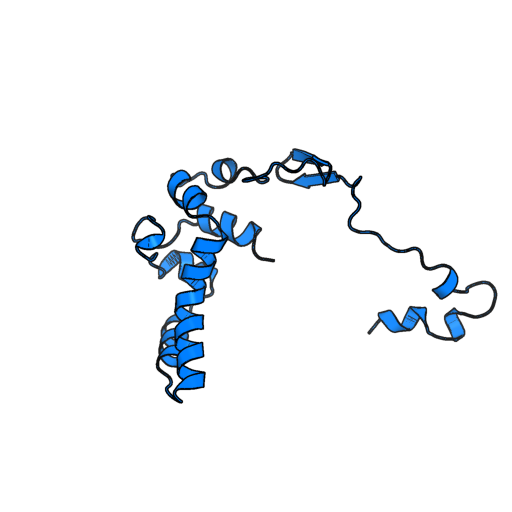 89 ASP A C 1
ATOM 690 O O . ASP A 1 89 ? -6.644 1.321 24.685 1.00 98.31 89 ASP A O 1
ATOM 694 N N . LEU A 1 90 ? -5.174 0.772 23.081 1.00 96.69 90 LEU A N 1
ATOM 695 C CA . LEU A 1 90 ? -4.366 -0.115 23.932 1.00 96.69 90 LEU A CA 1
ATOM 696 C C . LEU A 1 90 ? -3.848 0.569 25.206 1.00 96.69 90 LEU A C 1
ATOM 698 O O . LEU A 1 90 ? -3.723 -0.072 26.247 1.00 96.69 90 LEU A O 1
ATOM 702 N N . LYS A 1 91 ? -3.534 1.867 25.135 1.00 97.06 91 LYS A N 1
ATOM 703 C CA . LYS A 1 91 ? -3.015 2.638 26.277 1.00 97.06 91 LYS A CA 1
ATOM 704 C C . LYS A 1 91 ? -4.109 3.121 27.221 1.00 97.06 91 LYS A C 1
ATOM 706 O O . LYS A 1 91 ? -3.857 3.278 28.411 1.00 97.06 91 LYS A O 1
ATOM 711 N N . THR A 1 92 ? -5.286 3.429 26.687 1.00 97.06 92 THR A N 1
ATOM 712 C CA . THR A 1 92 ? -6.362 4.105 27.429 1.00 97.06 92 THR A CA 1
ATOM 713 C C . THR A 1 92 ? -7.501 3.174 27.831 1.00 97.06 92 THR A C 1
ATOM 715 O O . THR A 1 92 ? -8.307 3.549 28.679 1.00 97.06 92 THR A O 1
ATOM 718 N N . GLY A 1 93 ? -7.583 1.980 27.237 1.00 95.81 93 GLY A N 1
ATOM 719 C CA . GLY A 1 93 ? -8.703 1.053 27.396 1.00 95.81 93 GLY A CA 1
ATOM 720 C C . GLY A 1 93 ? -9.978 1.482 26.660 1.00 95.81 93 GLY A C 1
ATOM 721 O O . GLY A 1 93 ? -11.036 0.912 26.914 1.00 95.81 93 GLY A O 1
ATOM 722 N N . LYS A 1 94 ? -9.903 2.495 25.788 1.00 96.81 94 LYS A N 1
ATOM 723 C CA . LYS A 1 94 ? -11.011 2.928 24.921 1.00 96.81 94 LYS A CA 1
ATOM 724 C C . LYS A 1 94 ? -11.056 2.109 23.625 1.00 96.81 94 LYS A C 1
ATOM 726 O O . LYS A 1 94 ? -10.180 1.283 23.392 1.00 96.81 94 LYS A O 1
ATOM 731 N N . THR A 1 95 ? -12.079 2.338 22.801 1.00 97.81 95 THR A N 1
ATOM 732 C CA . THR A 1 95 ? -12.305 1.639 21.520 1.00 97.81 95 THR A CA 1
ATOM 733 C C . THR A 1 95 ? -12.441 2.588 20.330 1.00 97.81 95 THR A C 1
ATOM 735 O O . THR A 1 95 ? -12.871 2.167 19.261 1.00 97.81 95 THR A O 1
ATOM 738 N N . ASP A 1 96 ? -12.091 3.867 20.487 1.00 97.81 96 ASP A N 1
ATOM 739 C CA . ASP A 1 96 ? -12.320 4.887 19.457 1.00 97.81 96 ASP A CA 1
ATOM 740 C C . ASP A 1 96 ? -11.565 4.550 18.153 1.00 97.81 96 ASP A C 1
ATOM 742 O O . ASP A 1 96 ? -12.067 4.761 17.044 1.00 97.81 96 ASP A O 1
ATOM 746 N N . GLY A 1 97 ? -10.351 4.006 18.271 1.00 98.00 97 GLY A N 1
ATOM 747 C CA . GLY A 1 97 ? -9.562 3.534 17.137 1.00 98.00 97 GLY A CA 1
ATOM 748 C C . GLY A 1 97 ? -10.110 2.261 16.497 1.00 98.00 97 GLY A C 1
ATOM 749 O O . GLY A 1 97 ? -10.135 2.159 15.268 1.00 98.00 97 GLY A O 1
ATOM 750 N N . TRP A 1 98 ? -10.587 1.317 17.306 1.00 97.94 98 TRP A N 1
ATOM 751 C CA . TRP A 1 98 ? -11.272 0.116 16.838 1.00 97.94 98 TRP A CA 1
ATOM 752 C C . TRP A 1 98 ? -12.538 0.468 16.055 1.00 97.94 98 TRP A C 1
ATOM 754 O O . TRP A 1 98 ? -12.721 -0.004 14.933 1.00 97.94 98 TRP A O 1
ATOM 764 N N . ASP A 1 99 ? -13.366 1.365 16.586 1.00 98.31 99 ASP A N 1
ATOM 765 C CA . ASP A 1 99 ? -14.604 1.808 15.947 1.00 98.31 99 ASP A CA 1
ATOM 766 C C . ASP A 1 99 ? -14.319 2.537 14.623 1.00 98.31 99 ASP A C 1
ATOM 768 O O . ASP A 1 99 ? -15.021 2.341 13.623 1.00 98.31 99 ASP A O 1
ATOM 772 N N . LEU A 1 100 ? -13.233 3.321 14.565 1.00 97.31 100 LEU A N 1
ATOM 773 C CA . LEU A 1 100 ? -12.756 3.922 13.320 1.00 97.31 100 LEU A CA 1
ATOM 774 C C . LEU A 1 100 ? -12.336 2.863 12.291 1.00 97.31 100 LEU A C 1
ATOM 776 O O . LEU A 1 100 ? -12.689 2.997 11.118 1.00 97.31 100 LEU A O 1
ATOM 780 N N . MET A 1 101 ? -11.591 1.834 12.700 1.00 96.44 101 MET A N 1
ATOM 781 C CA . MET A 1 101 ? -11.193 0.742 11.808 1.00 96.44 101 MET A CA 1
ATOM 782 C C . MET A 1 101 ? -12.427 0.005 11.276 1.00 96.44 101 MET A C 1
ATOM 784 O O . MET A 1 101 ? -12.574 -0.151 10.064 1.00 96.44 101 MET A O 1
ATOM 788 N N . MET A 1 102 ? -13.367 -0.342 12.159 1.00 97.56 102 MET A N 1
ATOM 789 C CA . MET A 1 102 ? -14.611 -1.035 11.811 1.00 97.56 102 MET A CA 1
ATOM 790 C C . MET A 1 102 ? -15.482 -0.250 10.829 1.00 97.56 102 MET A C 1
ATOM 792 O O . MET A 1 102 ? -16.102 -0.835 9.940 1.00 97.56 102 MET A O 1
ATOM 796 N N . LYS A 1 103 ? -15.482 1.085 10.903 1.00 97.38 103 LYS A N 1
ATOM 797 C CA . LYS A 1 103 ? -16.187 1.933 9.930 1.00 97.38 103 LYS A CA 1
ATOM 798 C C . LYS A 1 103 ? -15.722 1.707 8.483 1.00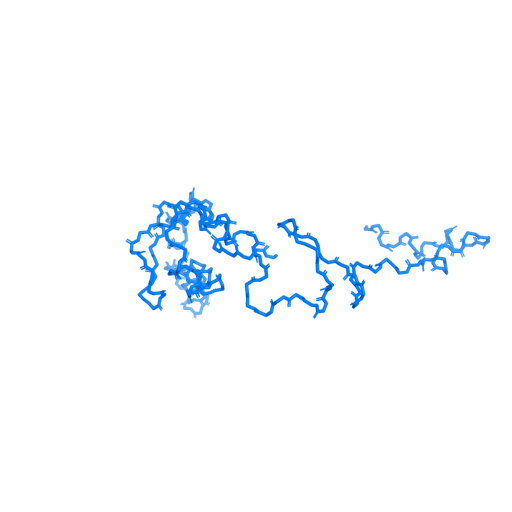 97.38 103 LYS A C 1
ATOM 800 O O . LYS A 1 103 ? -16.524 1.858 7.557 1.00 97.38 103 LYS A O 1
ATOM 805 N N . TYR A 1 104 ? -14.448 1.373 8.280 1.00 97.00 104 TYR A N 1
ATOM 806 C CA . TYR A 1 104 ? -13.857 1.164 6.956 1.00 97.00 104 TYR A CA 1
ATOM 807 C C . TYR A 1 104 ? -13.516 -0.300 6.661 1.00 97.00 104 TYR A C 1
ATOM 809 O O . TYR A 1 104 ? -13.026 -0.568 5.572 1.00 97.00 104 TYR A O 1
ATOM 817 N N . ASP A 1 105 ? -13.838 -1.240 7.550 1.00 96.19 105 ASP A N 1
ATOM 818 C CA . ASP A 1 105 ? -13.482 -2.666 7.435 1.00 96.19 105 ASP A CA 1
ATOM 819 C C . ASP A 1 105 ? -14.001 -3.334 6.149 1.00 96.19 105 ASP A C 1
ATOM 821 O O . ASP A 1 105 ? -13.369 -4.217 5.578 1.00 96.19 105 ASP A O 1
ATOM 825 N N . LYS A 1 106 ? -15.107 -2.822 5.594 1.00 96.56 106 LYS A N 1
ATOM 826 C CA . LYS A 1 106 ? -15.626 -3.245 4.280 1.00 96.56 106 LYS A CA 1
ATOM 827 C C . LYS A 1 106 ? -14.677 -2.966 3.104 1.00 96.56 106 LYS A C 1
ATOM 829 O O . LYS A 1 106 ? -14.929 -3.436 1.995 1.00 96.56 106 LYS A O 1
ATOM 834 N N . HIS A 1 107 ? -13.655 -2.137 3.301 1.00 96.69 107 HIS A N 1
ATOM 835 C CA . HIS A 1 107 ? -12.681 -1.766 2.289 1.00 96.69 107 HIS A CA 1
ATOM 836 C C . HIS A 1 107 ? -11.383 -2.553 2.475 1.00 96.69 107 HIS A C 1
ATOM 838 O O . HIS A 1 107 ? -10.753 -2.497 3.525 1.00 96.69 107 HIS A O 1
ATOM 844 N N . SER A 1 108 ? -10.893 -3.180 1.402 1.00 96.06 108 SER A N 1
ATOM 845 C CA . SER A 1 108 ? -9.464 -3.506 1.314 1.00 96.06 108 SER A CA 1
ATOM 846 C C . SER A 1 108 ? -8.626 -2.223 1.320 1.00 96.06 108 SER A C 1
ATOM 848 O O . SER A 1 108 ? -9.123 -1.177 0.890 1.00 96.06 108 SER A O 1
ATOM 850 N N . THR A 1 109 ? -7.344 -2.298 1.696 1.00 95.00 109 THR A N 1
ATOM 851 C CA . THR A 1 109 ? -6.423 -1.142 1.688 1.00 95.00 109 THR A CA 1
ATOM 852 C C . THR A 1 109 ? -6.431 -0.405 0.346 1.00 95.00 109 THR A C 1
ATOM 854 O O . THR A 1 109 ? -6.581 0.816 0.313 1.00 95.00 109 THR A O 1
ATOM 857 N N . ARG A 1 110 ? -6.381 -1.147 -0.773 1.00 96.88 110 ARG A N 1
ATOM 858 C CA . ARG A 1 110 ? -6.504 -0.585 -2.129 1.00 96.88 110 ARG A CA 1
ATOM 859 C C . ARG A 1 110 ? -7.814 0.182 -2.303 1.00 96.88 110 ARG A C 1
ATOM 861 O O . ARG A 1 110 ? -7.803 1.330 -2.737 1.00 96.88 110 ARG A O 1
ATOM 868 N N . SER A 1 111 ? -8.949 -0.437 -1.970 1.00 97.44 111 SER A N 1
ATOM 869 C CA . SER A 1 111 ? -10.257 0.204 -2.153 1.00 97.44 111 SER A CA 1
ATOM 870 C C . SER A 1 111 ? -10.457 1.408 -1.227 1.00 97.44 111 SER A C 1
ATOM 872 O O . SER A 1 111 ? -11.093 2.379 -1.624 1.00 97.44 111 SER A O 1
ATOM 874 N N . TYR A 1 112 ? -9.869 1.387 -0.029 1.00 97.94 112 TYR A N 1
ATOM 875 C CA . TYR A 1 112 ? -9.859 2.527 0.877 1.00 97.94 112 TYR A CA 1
ATOM 876 C C . TYR A 1 112 ? -9.087 3.698 0.257 1.00 97.94 112 TYR A C 1
ATOM 878 O O . TYR A 1 112 ? -9.641 4.792 0.153 1.00 97.94 112 TYR A O 1
ATOM 886 N N . MET A 1 113 ? -7.866 3.460 -0.243 1.00 97.81 113 MET A N 1
ATOM 887 C CA . MET A 1 113 ? -7.071 4.479 -0.942 1.00 97.81 113 MET A CA 1
ATOM 888 C C . MET A 1 113 ? -7.793 5.053 -2.167 1.00 97.81 113 MET A C 1
ATOM 890 O O . MET A 1 113 ? -7.746 6.262 -2.385 1.00 97.81 113 MET A O 1
ATOM 894 N N . ALA A 1 114 ? -8.480 4.201 -2.932 1.00 97.75 114 ALA A N 1
ATOM 895 C CA . ALA A 1 114 ? -9.149 4.578 -4.176 1.00 97.75 114 ALA A CA 1
ATOM 896 C C . ALA A 1 114 ? -10.492 5.301 -3.982 1.00 97.75 114 ALA A C 1
ATOM 898 O O . ALA A 1 114 ? -10.905 6.046 -4.866 1.00 97.75 114 ALA A O 1
ATOM 899 N N . LEU A 1 115 ? -11.200 5.070 -2.868 1.00 97.56 115 LEU A N 1
ATOM 900 C CA . LEU A 1 115 ? -12.601 5.498 -2.726 1.00 97.56 115 LEU A CA 1
ATOM 901 C C . LEU A 1 115 ? -12.889 6.381 -1.508 1.00 97.56 115 LEU A C 1
ATOM 903 O O . LEU A 1 115 ? -13.836 7.161 -1.552 1.00 97.56 115 LEU A O 1
ATOM 907 N N . ALA A 1 116 ? -12.128 6.250 -0.420 1.00 97.06 116 ALA A N 1
ATOM 908 C CA . ALA A 1 116 ? -12.490 6.842 0.873 1.00 97.06 116 ALA A CA 1
ATOM 909 C C . ALA A 1 116 ? -11.374 7.666 1.526 1.00 97.06 116 ALA A C 1
ATOM 911 O O . ALA A 1 116 ? -11.648 8.539 2.348 1.00 97.06 116 ALA A O 1
ATOM 912 N N . TYR A 1 117 ? -10.120 7.383 1.189 1.00 97.50 117 TYR A N 1
ATOM 913 C CA . TYR A 1 117 ? -8.973 8.082 1.738 1.00 97.50 117 TYR A CA 1
ATOM 914 C C . TYR A 1 117 ? -8.935 9.546 1.285 1.00 97.50 117 TYR A C 1
ATOM 916 O O . TYR A 1 117 ? -9.197 9.880 0.130 1.00 97.50 117 TYR A O 1
ATOM 924 N N . THR A 1 118 ? -8.536 10.410 2.214 1.00 97.31 118 THR A N 1
ATOM 925 C CA . THR A 1 118 ? -8.225 11.815 1.955 1.00 97.31 118 THR A CA 1
ATOM 926 C C . THR A 1 118 ? -6.869 12.104 2.589 1.00 97.31 118 THR A C 1
ATOM 928 O O . THR A 1 118 ? -6.770 11.941 3.811 1.00 97.31 118 THR A O 1
ATOM 931 N N . PRO A 1 119 ? -5.862 12.544 1.812 1.00 97.81 119 PRO A N 1
ATOM 932 C CA . PRO A 1 119 ? -4.530 12.830 2.332 1.00 97.81 119 PRO A CA 1
ATOM 933 C C . PRO A 1 119 ? -4.502 13.908 3.411 1.00 97.81 119 PRO A C 1
ATOM 935 O O . PRO A 1 119 ? -5.221 14.911 3.316 1.00 97.81 119 PRO A O 1
ATOM 938 N N . SER A 1 120 ? -3.621 13.754 4.397 1.00 97.50 120 SER A N 1
ATOM 939 C CA . SER A 1 120 ? -3.318 14.816 5.365 1.00 97.50 120 SER A CA 1
ATOM 940 C C . SER A 1 120 ? -2.643 16.028 4.710 1.00 97.50 120 SE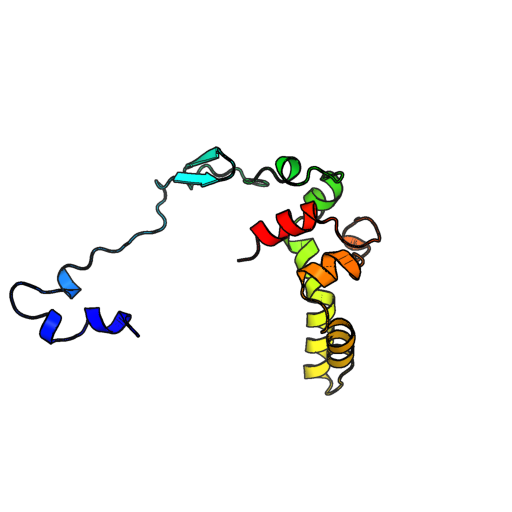R A C 1
ATOM 942 O O . SER A 1 120 ? -2.005 15.917 3.666 1.00 97.50 120 SER A O 1
ATOM 944 N N . ASP A 1 121 ? -2.785 17.219 5.309 1.00 96.81 121 ASP A N 1
ATOM 945 C CA . ASP A 1 121 ? -2.270 18.482 4.739 1.00 96.81 121 ASP A CA 1
ATOM 946 C C . ASP A 1 121 ? -0.754 18.477 4.523 1.00 96.81 121 ASP A C 1
ATOM 948 O O . ASP A 1 121 ? -0.272 18.975 3.509 1.00 96.81 121 ASP A O 1
ATOM 952 N N . HIS A 1 122 ? -0.007 17.855 5.436 1.00 96.00 122 HIS A N 1
ATOM 953 C CA . HIS A 1 122 ? 1.455 17.844 5.410 1.00 96.00 122 HIS A CA 1
ATOM 954 C C . HIS A 1 122 ? 2.057 17.135 4.182 1.00 96.00 122 HIS A C 1
ATOM 956 O O . HIS A 1 122 ? 3.223 17.364 3.871 1.00 96.00 122 HIS A O 1
ATOM 962 N N . LEU A 1 123 ? 1.283 16.299 3.478 1.00 97.19 123 LEU A N 1
ATOM 963 C CA . LEU A 1 123 ? 1.738 15.626 2.259 1.00 97.19 123 LEU A CA 1
ATOM 964 C C . LEU A 1 123 ? 1.672 16.517 1.010 1.00 97.19 123 LEU A C 1
ATOM 966 O O . LEU A 1 123 ? 2.207 16.134 -0.026 1.00 97.19 123 LEU A O 1
ATOM 970 N N . ASN A 1 124 ? 1.011 17.681 1.073 1.00 96.12 124 ASN A N 1
ATOM 971 C CA . ASN A 1 124 ? 0.786 18.564 -0.081 1.00 96.12 124 ASN A CA 1
ATOM 972 C C . ASN A 1 124 ? 0.139 17.853 -1.293 1.00 96.12 124 ASN A C 1
ATOM 974 O O . ASN A 1 124 ? 0.402 18.194 -2.448 1.00 96.12 124 ASN A O 1
ATOM 978 N N . LEU A 1 125 ? -0.719 16.859 -1.034 1.00 97.00 125 LEU A N 1
ATOM 979 C CA . LEU A 1 125 ? -1.456 16.121 -2.062 1.00 97.00 125 LEU A CA 1
ATOM 980 C C . LEU A 1 125 ? -2.870 16.686 -2.279 1.00 97.00 125 LEU A C 1
ATOM 982 O O . LEU A 1 125 ? -3.451 17.280 -1.364 1.00 97.00 125 LEU A O 1
ATOM 986 N N . PRO A 1 126 ? -3.475 16.460 -3.462 1.00 95.62 126 PRO A N 1
ATOM 987 C CA . PRO A 1 126 ? -4.878 16.786 -3.697 1.00 95.62 126 PRO A CA 1
ATOM 988 C C . PRO A 1 126 ? -5.803 16.140 -2.655 1.00 95.62 126 PRO A C 1
ATOM 990 O O . PRO A 1 126 ? -5.668 14.961 -2.338 1.00 95.62 126 PRO A O 1
ATOM 993 N N . LYS A 1 127 ? -6.793 16.893 -2.160 1.00 96.06 127 LYS A N 1
ATOM 994 C CA . LYS A 1 127 ? -7.762 16.450 -1.137 1.00 96.06 127 LYS A CA 1
ATOM 995 C C . LYS A 1 127 ? -8.856 15.541 -1.696 1.00 96.06 127 LYS A C 1
ATOM 997 O O . LYS A 1 127 ? -10.039 15.858 -1.631 1.00 96.06 127 LYS A O 1
ATOM 1002 N N . LYS A 1 128 ? -8.446 14.417 -2.272 1.00 96.31 128 LYS A N 1
ATOM 1003 C CA . LYS A 1 128 ? -9.321 13.394 -2.846 1.00 96.31 128 LYS A CA 1
ATOM 1004 C C . LYS A 1 128 ? -8.657 12.012 -2.763 1.00 96.31 128 LYS A C 1
ATOM 1006 O O . LYS A 1 128 ? -7.448 11.960 -2.527 1.00 96.31 128 LYS A O 1
ATOM 1011 N N . PRO A 1 129 ? -9.414 10.924 -2.985 1.00 97.44 129 PRO A N 1
ATOM 1012 C CA . PRO A 1 129 ? -8.845 9.586 -3.075 1.00 97.44 129 PRO A CA 1
ATOM 1013 C C . PRO A 1 129 ? -7.722 9.481 -4.108 1.00 97.44 129 PRO A C 1
ATOM 1015 O O . PRO A 1 129 ? -7.681 10.237 -5.088 1.00 97.44 129 PRO A O 1
ATOM 1018 N N . LEU A 1 130 ? -6.802 8.546 -3.868 1.00 97.62 130 LEU A N 1
ATOM 1019 C CA . LEU A 1 130 ? -5.639 8.355 -4.721 1.00 97.62 130 LEU A CA 1
ATOM 1020 C C . LEU A 1 130 ? -6.060 7.779 -6.080 1.00 97.62 130 LEU A C 1
ATOM 1022 O O . LEU A 1 130 ? -6.869 6.849 -6.133 1.00 97.62 130 LEU A O 1
ATOM 1026 N N . PRO A 1 131 ? -5.494 8.290 -7.181 1.00 97.00 131 PRO A N 1
ATOM 1027 C CA . PRO A 1 131 ? -5.673 7.695 -8.499 1.00 97.00 131 PRO A CA 1
ATOM 1028 C C . PRO A 1 131 ? -5.128 6.264 -8.579 1.00 97.00 131 PRO A C 1
ATOM 1030 O O . PRO A 1 131 ? -4.178 5.904 -7.883 1.00 97.00 131 PRO A O 1
ATOM 1033 N N . THR A 1 132 ? -5.717 5.440 -9.447 1.00 95.56 132 THR A N 1
ATOM 1034 C CA . THR A 1 132 ? -5.362 4.017 -9.577 1.00 95.56 132 THR A CA 1
ATOM 1035 C C . THR A 1 132 ? -3.900 3.796 -9.958 1.00 95.56 132 THR A C 1
ATOM 1037 O O . THR A 1 132 ? -3.269 2.888 -9.429 1.00 95.56 132 THR A O 1
ATOM 1040 N N . ASP A 1 133 ? -3.341 4.624 -10.837 1.00 94.19 133 ASP A N 1
ATOM 1041 C CA . ASP A 1 133 ? -1.939 4.537 -11.255 1.00 94.19 133 ASP A CA 1
ATOM 1042 C C . ASP A 1 133 ? -0.967 4.862 -10.110 1.00 94.19 133 ASP A C 1
ATOM 1044 O O . ASP A 1 133 ? 0.042 4.176 -9.942 1.00 94.19 133 ASP A O 1
ATOM 1048 N N . VAL A 1 134 ? -1.315 5.827 -9.255 1.00 95.38 134 VAL A N 1
ATOM 1049 C CA . VAL A 1 134 ? -0.587 6.100 -8.008 1.00 95.38 134 VAL A CA 1
ATOM 1050 C C . VAL A 1 134 ? -0.675 4.909 -7.056 1.00 95.38 134 VAL A C 1
ATOM 1052 O O . VAL A 1 134 ? 0.335 4.523 -6.480 1.00 95.38 134 VAL A O 1
ATOM 1055 N N . ILE A 1 135 ? -1.849 4.293 -6.899 1.00 95.62 135 ILE A N 1
ATOM 1056 C CA . ILE A 1 135 ? -2.006 3.124 -6.019 1.00 95.62 135 ILE A CA 1
ATOM 1057 C C . ILE A 1 135 ? -1.173 1.940 -6.521 1.00 95.62 135 ILE A C 1
ATOM 1059 O O . ILE A 1 135 ? -0.443 1.341 -5.735 1.00 95.62 135 ILE A O 1
ATOM 1063 N N . ASN A 1 136 ? -1.209 1.654 -7.823 1.00 92.38 136 ASN A N 1
ATOM 1064 C CA . ASN A 1 136 ? -0.383 0.608 -8.429 1.00 92.38 136 ASN A CA 1
ATOM 1065 C C . ASN A 1 136 ? 1.115 0.867 -8.196 1.00 92.38 136 ASN A C 1
ATOM 1067 O O . ASN A 1 136 ? 1.877 -0.055 -7.901 1.00 92.38 136 ASN A O 1
ATOM 1071 N N . TRP A 1 137 ? 1.538 2.131 -8.308 1.00 91.12 137 TRP A N 1
ATOM 1072 C CA . TRP A 1 137 ? 2.904 2.532 -7.986 1.00 91.12 137 TRP A CA 1
ATOM 1073 C C . TRP A 1 137 ? 3.237 2.261 -6.516 1.00 91.12 137 TRP A C 1
ATOM 1075 O O . TRP A 1 137 ? 4.249 1.621 -6.256 1.00 91.12 137 TRP A O 1
ATOM 1085 N N . LEU A 1 138 ? 2.384 2.655 -5.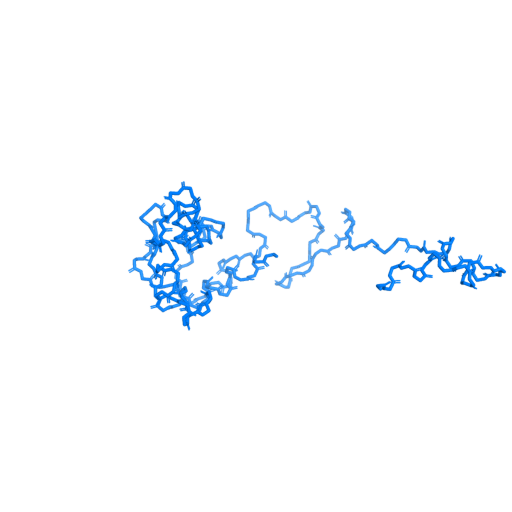565 1.00 92.88 138 LEU A N 1
ATOM 1086 C CA . LEU A 1 138 ? 2.602 2.406 -4.133 1.00 92.88 138 LEU A CA 1
ATOM 1087 C C . LEU A 1 138 ? 2.725 0.911 -3.809 1.00 92.88 138 LEU A C 1
ATOM 1089 O O . LEU A 1 138 ? 3.616 0.514 -3.063 1.00 92.88 138 LEU A O 1
ATOM 1093 N N . GLU A 1 139 ? 1.875 0.079 -4.407 1.00 90.62 139 GLU A N 1
ATOM 1094 C CA . GLU A 1 139 ? 1.855 -1.373 -4.188 1.00 90.62 139 GLU A CA 1
ATOM 1095 C C . GLU A 1 139 ? 3.081 -2.091 -4.766 1.00 90.62 139 GLU A C 1
ATOM 1097 O O . GLU A 1 139 ? 3.387 -3.205 -4.356 1.00 90.62 139 GLU A O 1
ATOM 1102 N N . THR A 1 140 ? 3.830 -1.451 -5.670 1.00 83.62 140 THR A N 1
ATOM 1103 C CA . THR A 1 140 ? 5.112 -1.988 -6.162 1.00 83.62 140 THR A CA 1
ATOM 1104 C C . THR A 1 140 ? 6.186 -2.002 -5.066 1.00 83.62 140 THR A C 1
ATOM 1106 O O . THR A 1 140 ? 7.141 -2.774 -5.138 1.00 83.62 140 THR A O 1
ATOM 1109 N N . PHE A 1 141 ? 6.043 -1.150 -4.048 1.00 76.62 141 PHE A N 1
ATOM 1110 C CA . PHE A 1 141 ? 7.003 -0.999 -2.952 1.00 76.62 141 PHE A CA 1
ATOM 1111 C C . PHE A 1 141 ? 6.521 -1.610 -1.632 1.00 76.62 141 PHE A C 1
ATOM 1113 O O . PHE A 1 141 ? 7.238 -1.503 -0.634 1.00 76.62 141 PHE A O 1
ATOM 1120 N N . ASP A 1 142 ? 5.339 -2.229 -1.618 1.00 61.84 142 ASP A N 1
ATOM 1121 C CA . ASP A 1 142 ? 4.859 -2.994 -0.469 1.00 61.84 142 ASP A CA 1
ATOM 1122 C C . ASP A 1 142 ? 5.725 -4.260 -0.337 1.00 61.84 142 ASP A C 1
ATOM 1124 O O . ASP A 1 142 ? 5.877 -5.018 -1.299 1.00 61.84 142 ASP A O 1
ATOM 1128 N N . LYS A 1 143 ? 6.396 -4.419 0.809 1.00 56.97 143 LYS A N 1
ATOM 1129 C CA . LYS A 1 143 ? 7.399 -5.470 1.057 1.00 56.97 143 LYS A CA 1
ATOM 1130 C C . LYS A 1 143 ? 6.863 -6.563 1.964 1.00 56.97 143 LYS A C 1
ATOM 1132 O O . LYS A 1 143 ? 6.307 -6.207 3.024 1.00 56.97 143 LYS A O 1
#

GO terms:
  GO:0001716 L-amino-acid oxidase activity (F, EXP)

Foldseek 3Di:
DCVCVLVDVVCCDDPNNSVVPDDDPDPDDQQDWDAAPNDTDRPVGQDPQCSRPLVVQLDPDDRVLLSVLNLVNQVCQLCVQLVVVVVVCVVPVDCPSVVVCVVCVVDDSLRCQAQPDAGDVVSVDPRGRDDPSSSVSSVVPDD

Radius of gyration: 22.82 Å; chains: 1; bounding box: 44×61×47 Å